Protein AF-A0A3S1HNF5-F1 (afdb_monomer_lite)

Secondary structure (DSSP, 8-state):
-HHHHHHHHHHHHTTSTT-----HHHHHHHHHHHHHHHHH--

Sequence (42 aa):
AYWNALERFAGDVCVKADVECISFRDYVSRQDAGQRQVSVGG

Radius of gyration: 15.01 Å; chains: 1; bounding box: 41×18×30 Å

Structure (mmCIF, N/CA/C/O backbone):
data_AF-A0A3S1HNF5-F1
#
_entry.id   AF-A0A3S1HNF5-F1
#
loop_
_atom_site.group_PDB
_atom_site.id
_atom_site.type_symbol
_atom_site.label_atom_id
_atom_site.label_alt_id
_atom_site.label_comp_id
_atom_site.label_asym_id
_atom_site.label_entity_id
_atom_site.label_seq_id
_atom_site.pdbx_PDB_ins_code
_atom_site.Cartn_x
_atom_site.Cartn_y
_atom_site.Cartn_z
_atom_site.occupancy
_atom_site.B_iso_or_equiv
_atom_site.auth_seq_id
_atom_site.auth_comp_id
_atom_site.auth_asym_id
_atom_site.auth_atom_id
_atom_site.pdbx_PDB_model_num
ATOM 1 N N . ALA A 1 1 ? 20.557 5.040 -2.468 1.00 81.50 1 ALA A N 1
ATOM 2 C CA . ALA A 1 1 ? 20.226 3.614 -2.681 1.00 81.50 1 ALA A CA 1
ATOM 3 C C . ALA A 1 1 ? 18.926 3.219 -1.975 1.00 81.50 1 ALA A C 1
ATOM 5 O O . ALA A 1 1 ? 18.017 2.793 -2.667 1.00 81.50 1 ALA A O 1
ATOM 6 N N . TYR A 1 2 ? 18.797 3.414 -0.653 1.00 86.50 2 TYR A N 1
ATOM 7 C CA . TYR A 1 2 ? 17.581 3.052 0.101 1.00 86.50 2 TYR A CA 1
ATOM 8 C C . TYR A 1 2 ? 16.298 3.724 -0.416 1.00 86.50 2 TYR A C 1
ATOM 10 O O . TYR A 1 2 ? 15.338 3.031 -0.733 1.00 86.50 2 TYR A O 1
ATOM 18 N N . TRP A 1 3 ? 16.301 5.054 -0.570 1.00 92.56 3 TRP A N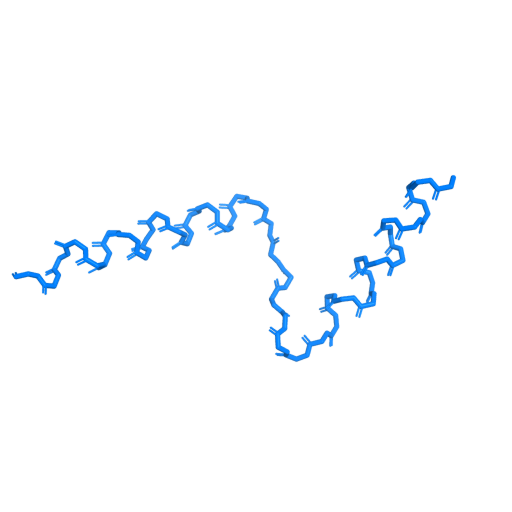 1
ATOM 19 C CA . TRP A 1 3 ? 15.106 5.774 -1.027 1.00 92.56 3 TRP A CA 1
ATOM 20 C C . TRP A 1 3 ? 14.684 5.340 -2.438 1.00 92.56 3 TRP A C 1
ATOM 22 O O . TRP A 1 3 ? 13.561 4.903 -2.639 1.00 92.56 3 TRP A O 1
ATOM 32 N N . ASN A 1 4 ? 15.614 5.300 -3.391 1.00 92.81 4 ASN A N 1
ATOM 33 C CA . ASN A 1 4 ? 15.304 4.851 -4.753 1.00 92.81 4 ASN A CA 1
ATOM 34 C C . ASN A 1 4 ? 14.676 3.442 -4.784 1.00 92.81 4 ASN A C 1
ATOM 36 O O . ASN A 1 4 ? 13.789 3.173 -5.590 1.00 92.81 4 ASN A O 1
ATOM 40 N N . ALA A 1 5 ? 15.123 2.536 -3.906 1.00 94.50 5 ALA A N 1
ATOM 41 C CA . ALA A 1 5 ? 14.543 1.200 -3.790 1.00 94.50 5 ALA A CA 1
ATOM 42 C C . ALA A 1 5 ? 13.116 1.235 -3.219 1.00 94.50 5 ALA A C 1
ATOM 44 O O . ALA A 1 5 ? 12.250 0.509 -3.701 1.00 94.50 5 ALA A O 1
ATOM 45 N N . LEU A 1 6 ? 12.860 2.096 -2.232 1.00 92.62 6 LEU A N 1
ATOM 46 C CA . LEU A 1 6 ? 11.537 2.268 -1.637 1.00 92.62 6 LEU A CA 1
ATOM 47 C C . LEU A 1 6 ? 10.530 2.871 -2.631 1.00 92.62 6 LEU A C 1
ATOM 49 O O . LEU A 1 6 ? 9.408 2.381 -2.724 1.00 92.62 6 LEU A O 1
ATOM 53 N N . GLU A 1 7 ? 10.926 3.875 -3.415 1.00 94.38 7 GLU A N 1
ATOM 54 C CA . GLU A 1 7 ? 10.065 4.469 -4.453 1.00 94.38 7 GLU A CA 1
ATOM 55 C C . GLU A 1 7 ? 9.706 3.452 -5.539 1.00 94.38 7 GLU A C 1
ATOM 57 O O . GLU A 1 7 ? 8.542 3.319 -5.920 1.00 94.38 7 GLU A O 1
ATOM 62 N N . ARG A 1 8 ? 10.699 2.679 -5.996 1.00 95.19 8 ARG A N 1
ATOM 63 C CA . ARG A 1 8 ? 10.494 1.587 -6.955 1.00 95.19 8 ARG A CA 1
ATOM 64 C C . ARG A 1 8 ? 9.527 0.541 -6.397 1.00 95.19 8 ARG A C 1
ATOM 66 O O . ARG A 1 8 ? 8.598 0.143 -7.092 1.00 95.19 8 ARG A O 1
ATOM 73 N N . PHE A 1 9 ? 9.734 0.129 -5.147 1.00 94.69 9 PHE A N 1
ATOM 74 C CA . PHE A 1 9 ? 8.876 -0.839 -4.471 1.00 94.69 9 PHE A CA 1
ATOM 75 C C . PHE A 1 9 ? 7.427 -0.351 -4.392 1.00 94.69 9 PHE A C 1
ATOM 77 O O . PHE A 1 9 ? 6.518 -1.093 -4.756 1.00 94.69 9 PHE A O 1
ATOM 84 N N . ALA A 1 10 ? 7.209 0.898 -3.973 1.00 93.38 10 ALA A N 1
ATOM 85 C CA . ALA A 1 10 ? 5.872 1.476 -3.895 1.00 93.38 10 ALA A CA 1
ATOM 86 C C . ALA A 1 10 ? 5.179 1.487 -5.269 1.00 93.38 10 ALA A C 1
ATOM 88 O O . ALA A 1 10 ? 4.019 1.091 -5.368 1.00 93.38 10 ALA A O 1
ATOM 89 N N . GLY A 1 11 ? 5.902 1.856 -6.333 1.00 94.25 11 GLY A N 1
ATOM 90 C CA . GLY A 1 11 ? 5.381 1.833 -7.703 1.00 94.25 11 GLY A CA 1
ATOM 91 C C . GLY A 1 11 ? 5.013 0.432 -8.205 1.00 94.25 11 GLY A C 1
ATOM 92 O O . GLY A 1 11 ? 3.963 0.261 -8.816 1.00 94.25 11 GLY A O 1
ATOM 93 N N . ASP A 1 12 ? 5.835 -0.579 -7.917 1.00 96.19 12 ASP A N 1
ATOM 94 C CA . ASP A 1 12 ? 5.596 -1.956 -8.377 1.00 96.19 12 ASP A CA 1
ATOM 95 C C . ASP A 1 12 ? 4.494 -2.672 -7.578 1.00 96.19 12 ASP A C 1
ATOM 97 O O . ASP A 1 12 ? 3.831 -3.579 -8.086 1.00 96.19 12 ASP A O 1
ATOM 101 N N . VAL A 1 13 ? 4.306 -2.307 -6.309 1.00 96.31 13 VAL A N 1
ATOM 102 C CA . VAL A 1 13 ? 3.367 -2.990 -5.410 1.00 96.31 13 VAL A CA 1
ATOM 103 C C . VAL A 1 13 ? 1.983 -2.350 -5.427 1.00 96.31 13 VAL A C 1
ATOM 105 O O . VAL A 1 13 ? 0.998 -3.082 -5.480 1.00 96.31 13 VAL A O 1
ATOM 108 N N . CYS A 1 14 ? 1.881 -1.019 -5.454 1.00 95.75 14 CYS A N 1
ATOM 109 C CA . CYS A 1 14 ? 0.586 -0.331 -5.408 1.00 95.75 14 CYS A CA 1
ATOM 110 C C . CYS A 1 14 ? -0.281 -0.516 -6.669 1.00 95.75 14 CYS A C 1
ATOM 112 O O . CYS A 1 14 ? -1.441 -0.117 -6.661 1.00 95.75 14 CYS A O 1
ATOM 114 N N . VAL A 1 15 ? 0.254 -1.108 -7.743 1.00 95.62 15 VAL A N 1
ATOM 115 C CA . VAL A 1 15 ? -0.489 -1.404 -8.985 1.00 95.62 15 VAL A CA 1
ATOM 116 C C . VAL A 1 15 ? -1.086 -2.812 -9.025 1.00 95.62 15 VAL A C 1
ATOM 118 O O . VAL A 1 15 ? -1.781 -3.160 -9.980 1.00 95.62 15 VAL A O 1
ATOM 121 N N . LYS A 1 16 ? -0.788 -3.655 -8.035 1.00 96.56 16 LYS A N 1
ATOM 122 C CA . LYS A 1 16 ? -1.274 -5.035 -8.013 1.00 96.56 16 LYS A CA 1
ATOM 123 C C . LYS A 1 16 ? -2.737 -5.073 -7.580 1.00 96.56 16 LYS A C 1
ATOM 125 O O . LYS A 1 16 ? -3.122 -4.405 -6.629 1.00 96.56 16 LYS A O 1
ATOM 130 N N . ALA A 1 17 ? -3.548 -5.877 -8.266 1.00 96.50 17 ALA A N 1
ATOM 131 C CA . ALA A 1 17 ? -4.993 -5.937 -8.032 1.00 96.50 17 ALA A CA 1
ATOM 132 C C . ALA A 1 17 ? -5.375 -6.452 -6.630 1.00 96.50 17 ALA A C 1
ATOM 134 O O . ALA A 1 17 ? -6.462 -6.160 -6.144 1.00 96.50 17 ALA A O 1
ATOM 135 N N . ASP A 1 18 ? -4.490 -7.217 -5.992 1.00 94.62 18 ASP A N 1
ATOM 136 C CA . ASP A 1 18 ? -4.637 -7.767 -4.644 1.00 94.62 18 ASP A CA 1
ATOM 137 C C . ASP A 1 18 ? -4.078 -6.850 -3.544 1.00 94.62 18 ASP A C 1
ATOM 139 O O . ASP A 1 18 ? -4.127 -7.203 -2.366 1.00 94.62 18 ASP A O 1
ATOM 143 N N . VAL A 1 19 ? -3.546 -5.677 -3.902 1.00 95.75 19 VAL A N 1
ATOM 144 C CA . VAL A 1 19 ? -2.916 -4.754 -2.958 1.00 95.75 19 VAL A CA 1
ATOM 145 C C . VAL A 1 19 ? -3.656 -3.425 -2.927 1.00 95.75 19 VAL A C 1
ATOM 147 O O . VAL A 1 19 ? -3.749 -2.709 -3.920 1.00 95.75 19 VAL A O 1
ATOM 150 N N . GLU A 1 20 ? -4.113 -3.037 -1.738 1.00 94.44 20 GLU A N 1
ATOM 151 C CA . GLU A 1 20 ? -4.642 -1.698 -1.503 1.00 94.44 20 GLU A CA 1
ATOM 152 C C . GLU A 1 20 ? -3.529 -0.725 -1.093 1.00 94.44 20 GLU A C 1
ATOM 154 O O . GLU A 1 20 ? -2.916 -0.853 -0.031 1.00 94.44 20 GLU A O 1
ATOM 159 N N . CYS A 1 21 ? -3.299 0.296 -1.919 1.00 94.94 21 CYS A N 1
ATOM 160 C CA . CYS A 1 21 ? -2.373 1.381 -1.611 1.00 94.94 21 CYS A CA 1
ATOM 161 C C . CYS A 1 21 ? -3.082 2.440 -0.746 1.00 94.94 21 CYS A C 1
ATOM 163 O O . CYS A 1 21 ? -3.812 3.287 -1.261 1.00 94.94 21 CYS A O 1
ATOM 165 N N . ILE A 1 22 ? -2.895 2.382 0.576 1.00 94.06 22 ILE A N 1
ATOM 166 C CA . ILE A 1 22 ? -3.538 3.287 1.546 1.00 94.06 22 ILE A CA 1
ATOM 167 C C . ILE A 1 22 ? -2.516 3.958 2.464 1.00 94.06 22 ILE A C 1
ATOM 169 O O . ILE A 1 22 ? -1.408 3.456 2.659 1.00 94.06 22 ILE A O 1
ATOM 173 N N . SER A 1 23 ? -2.882 5.098 3.059 1.00 92.06 23 SER A N 1
ATOM 174 C CA . SER A 1 23 ? -2.010 5.755 4.036 1.00 92.06 23 SER A CA 1
ATOM 175 C C . SER A 1 23 ? -1.971 4.983 5.359 1.00 92.06 23 SER A C 1
ATOM 177 O O . SER A 1 23 ? -2.914 4.273 5.713 1.00 92.06 23 SER A O 1
ATOM 179 N N . PHE A 1 24 ? -0.908 5.173 6.147 1.00 90.12 24 PHE A N 1
ATOM 180 C CA . PHE A 1 24 ? -0.803 4.559 7.477 1.00 90.12 24 PHE A CA 1
ATOM 181 C C . PHE A 1 24 ? -1.984 4.928 8.391 1.00 90.12 24 PHE A C 1
ATOM 183 O O . PHE A 1 24 ? -2.500 4.083 9.119 1.00 90.12 24 PHE A O 1
ATOM 190 N N . ARG A 1 25 ? -2.465 6.176 8.317 1.00 93.81 25 ARG A N 1
ATOM 191 C CA . ARG A 1 25 ? -3.642 6.624 9.073 1.00 93.81 25 ARG A CA 1
ATOM 192 C C . ARG A 1 25 ? -4.896 5.844 8.678 1.00 93.81 25 ARG A C 1
ATOM 194 O O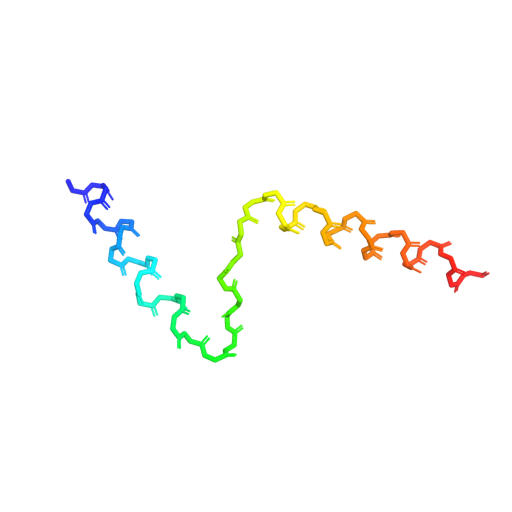 . ARG A 1 25 ? -5.671 5.461 9.553 1.00 93.81 25 ARG A O 1
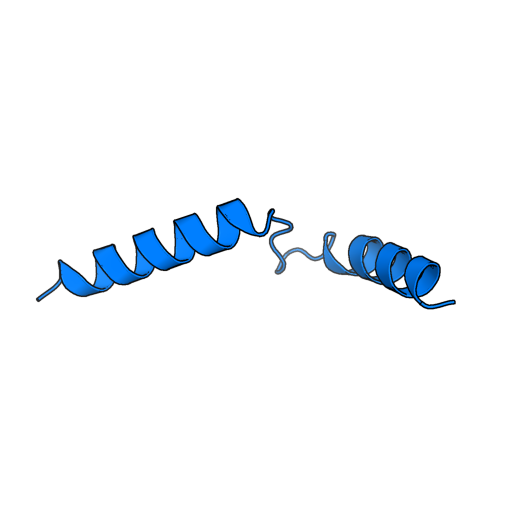ATOM 201 N N . ASP A 1 26 ? -5.089 5.607 7.384 1.00 93.75 26 ASP A N 1
ATOM 202 C CA . ASP A 1 26 ? -6.248 4.859 6.891 1.00 93.75 26 ASP A CA 1
ATOM 203 C C . ASP A 1 26 ? -6.153 3.387 7.300 1.00 93.75 26 ASP A C 1
ATOM 205 O O . ASP A 1 26 ? -7.156 2.801 7.700 1.00 93.75 26 ASP A O 1
ATOM 209 N N . TYR A 1 27 ? -4.945 2.811 7.280 1.00 92.38 27 TYR A N 1
ATOM 210 C CA . TYR A 1 27 ? -4.698 1.464 7.792 1.00 92.38 27 TYR A CA 1
ATOM 211 C C . TYR A 1 27 ? -5.108 1.335 9.265 1.00 92.38 27 TYR A C 1
ATOM 213 O O . TYR A 1 27 ? -5.923 0.474 9.587 1.00 92.38 27 TYR A O 1
ATOM 221 N N . VAL A 1 28 ? -4.615 2.219 10.144 1.00 94.44 28 VAL A N 1
ATOM 222 C CA . VAL A 1 28 ? -4.961 2.199 11.580 1.00 94.44 28 VAL A CA 1
ATOM 223 C C . VAL A 1 28 ? -6.466 2.369 11.782 1.00 94.44 28 VAL A C 1
ATOM 225 O O . VAL A 1 28 ? -7.088 1.567 12.471 1.00 94.44 28 VAL A O 1
ATOM 228 N N . SER A 1 29 ? -7.076 3.337 11.094 1.00 92.75 29 SER A N 1
ATOM 229 C CA . SER A 1 29 ? -8.518 3.597 11.203 1.00 92.75 29 SER A CA 1
ATOM 230 C C . SER A 1 29 ? -9.361 2.374 10.813 1.00 92.75 29 SER A C 1
ATOM 232 O O . SER A 1 29 ? -10.375 2.086 11.447 1.00 92.75 29 SER A O 1
ATOM 234 N N . ARG A 1 30 ? -8.940 1.623 9.786 1.00 89.88 30 ARG A N 1
ATOM 235 C CA . ARG A 1 30 ? -9.607 0.385 9.355 1.00 89.88 30 ARG A CA 1
ATOM 236 C C . ARG A 1 3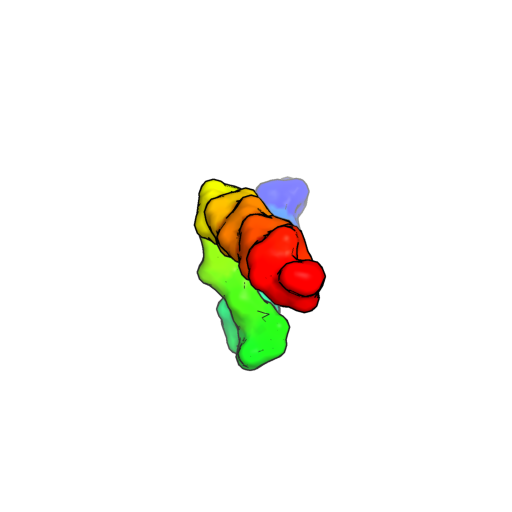0 ? -9.385 -0.768 10.327 1.00 89.88 30 ARG A C 1
ATOM 238 O O . ARG A 1 30 ? -10.312 -1.538 10.555 1.00 89.88 30 ARG A O 1
ATOM 245 N N . GLN A 1 31 ? -8.187 -0.893 10.896 1.00 89.94 31 GLN A N 1
ATOM 246 C CA . GLN A 1 31 ? -7.897 -1.909 11.908 1.00 89.94 31 GLN A CA 1
ATOM 247 C C . GLN A 1 31 ? -8.738 -1.688 13.166 1.00 89.94 31 GLN A C 1
ATOM 249 O O . GLN A 1 31 ? -9.330 -2.638 13.670 1.00 89.94 31 GLN A O 1
ATOM 254 N N . ASP A 1 32 ? -8.857 -0.447 13.634 1.00 84.44 32 ASP A N 1
ATOM 255 C CA . ASP A 1 32 ? -9.691 -0.108 14.790 1.00 84.44 32 ASP A CA 1
ATOM 256 C 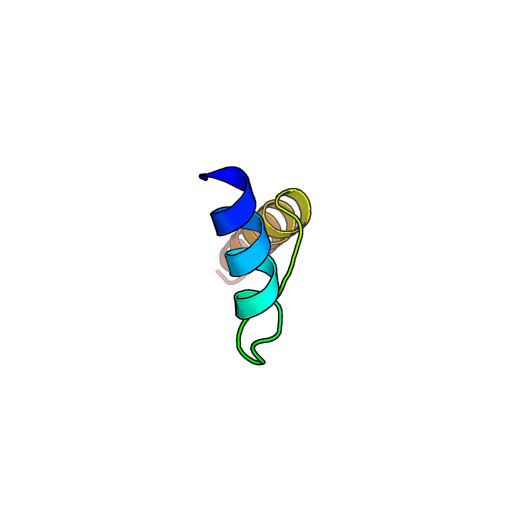C . ASP A 1 32 ? -11.179 -0.352 14.501 1.00 84.44 32 ASP A C 1
ATOM 258 O O . ASP A 1 32 ? -11.899 -0.909 15.332 1.00 84.44 32 ASP A O 1
ATOM 262 N N . ALA A 1 33 ? -11.643 -0.002 13.295 1.00 76.94 33 ALA A N 1
ATOM 263 C CA . ALA A 1 33 ? -13.007 -0.288 12.856 1.00 76.94 33 ALA A CA 1
ATOM 264 C C . ALA A 1 33 ? -13.284 -1.801 12.774 1.00 76.94 33 ALA A C 1
ATOM 266 O O . ALA A 1 33 ? -14.305 -2.259 13.284 1.00 76.94 33 ALA A O 1
ATOM 267 N N . GLY A 1 34 ? -12.363 -2.585 12.206 1.00 74.25 34 GLY A N 1
ATOM 268 C CA . GLY A 1 34 ? -12.471 -4.042 12.116 1.00 74.25 34 GLY A CA 1
ATOM 269 C C . GLY A 1 34 ? -12.451 -4.721 13.488 1.00 74.25 34 GLY A C 1
ATOM 270 O O . GLY A 1 34 ? -13.307 -5.556 13.771 1.00 74.25 34 GLY A O 1
ATOM 271 N N . GLN A 1 35 ? -11.552 -4.309 14.387 1.00 69.69 35 GLN A N 1
ATOM 272 C CA . GLN A 1 35 ? -11.523 -4.777 15.781 1.00 69.69 35 GLN A CA 1
ATOM 273 C C . GLN A 1 35 ? -12.831 -4.455 16.519 1.00 69.69 35 GLN A C 1
ATOM 275 O O . GLN A 1 35 ? -13.368 -5.284 17.262 1.00 69.69 35 GLN A O 1
ATOM 280 N N . ARG A 1 36 ? -13.395 -3.265 16.278 1.00 62.19 36 ARG A N 1
ATOM 281 C CA . ARG A 1 36 ? -14.685 -2.862 16.844 1.00 62.19 36 ARG A CA 1
ATOM 282 C C . ARG A 1 36 ? -15.843 -3.697 16.292 1.00 62.19 36 ARG A C 1
ATOM 284 O O . ARG A 1 36 ? -16.728 -4.055 17.060 1.00 62.19 36 ARG A O 1
ATOM 291 N N . GLN A 1 37 ? -15.835 -4.038 15.004 1.00 59.44 37 GLN A N 1
ATOM 292 C CA . GLN A 1 37 ? -16.847 -4.914 14.401 1.00 59.44 37 GLN A CA 1
ATOM 293 C C . GLN A 1 37 ? -16.786 -6.340 14.963 1.00 59.44 37 GLN A C 1
ATOM 295 O O . GLN A 1 37 ? -17.834 -6.902 15.271 1.00 59.44 37 GLN A O 1
ATOM 300 N N . VAL A 1 38 ? -15.586 -6.893 15.178 1.00 63.31 38 VAL A N 1
ATOM 301 C CA . VAL A 1 38 ? -15.413 -8.206 15.833 1.00 63.31 38 VAL A CA 1
ATOM 302 C C . VAL A 1 38 ? -15.965 -8.192 17.264 1.00 63.31 38 VAL A C 1
ATOM 304 O O . VAL A 1 38 ? -16.573 -9.164 17.697 1.00 63.31 38 VAL A O 1
ATOM 307 N N . SER A 1 39 ? -15.831 -7.073 17.981 1.00 59.97 39 SER A N 1
ATOM 308 C CA . SER A 1 39 ? -16.310 -6.944 19.367 1.00 59.97 39 SER A CA 1
ATOM 309 C C . SER A 1 39 ? -17.837 -6.826 19.514 1.00 59.97 39 SER A C 1
ATOM 311 O O . SER A 1 39 ? -18.349 -7.036 20.607 1.00 59.97 39 SER A O 1
ATOM 313 N N . VAL A 1 40 ? -18.575 -6.467 18.456 1.00 63.59 40 VAL A N 1
ATOM 314 C CA . VAL A 1 40 ? -20.043 -6.258 18.498 1.00 63.59 40 VAL A CA 1
ATOM 315 C C . VAL A 1 40 ? -20.830 -7.504 18.051 1.00 63.59 40 VAL A C 1
ATOM 317 O O . VAL A 1 40 ? -22.045 -7.551 18.208 1.00 63.59 40 VAL A O 1
ATOM 320 N N . GLY A 1 41 ? -20.159 -8.534 17.527 1.00 57.78 41 GLY A N 1
ATOM 321 C CA . GLY A 1 41 ? -20.776 -9.790 17.077 1.00 57.78 41 GLY A CA 1
ATOM 322 C C . GLY A 1 41 ? -20.816 -10.917 18.118 1.00 57.78 41 GLY A C 1
ATOM 323 O O . GLY A 1 41 ? -20.742 -12.077 17.716 1.00 57.78 41 GLY A O 1
ATOM 324 N N . GLY A 1 42 ? -20.858 -10.588 19.415 1.00 45.88 42 GLY A N 1
ATOM 325 C CA . GLY A 1 42 ? -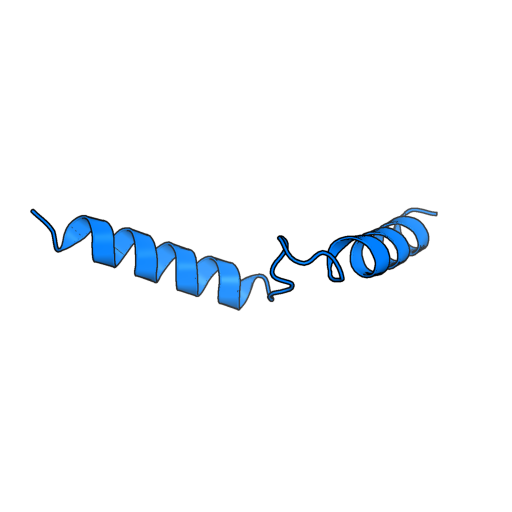20.925 -11.543 20.533 1.00 45.88 42 GLY A CA 1
ATOM 326 C C . GLY A 1 42 ? -22.327 -11.716 21.097 1.00 45.88 42 GLY A C 1
ATOM 327 O O . GLY A 1 42 ? -23.026 -10.687 21.233 1.00 45.88 42 GLY A O 1
#

pLDDT: mean 85.95, std 13.63, range [45.88, 96.56]

Foldseek 3Di:
DVVVVVVVVLVVQCPDPPDPDDDPVVVVVVVVVVVVVVVVPD